Protein AF-A0A7S0H0E7-F1 (afdb_monomer_lite)

Structure (mmCIF, N/CA/C/O backbone):
data_AF-A0A7S0H0E7-F1
#
_entry.id   AF-A0A7S0H0E7-F1
#
loop_
_atom_site.group_PDB
_atom_site.id
_atom_site.type_symbol
_atom_site.label_atom_id
_atom_site.label_alt_id
_atom_site.label_comp_id
_atom_site.label_asym_id
_atom_site.label_entity_id
_atom_site.label_seq_id
_atom_site.pdbx_PDB_ins_code
_atom_site.Cartn_x
_atom_site.Cartn_y
_atom_site.Cartn_z
_atom_site.occupancy
_atom_site.B_iso_or_equiv
_atom_site.auth_seq_id
_atom_site.auth_comp_id
_atom_site.auth_asym_id
_atom_site.auth_atom_id
_atom_site.pdbx_PDB_model_num
ATOM 1 N N . THR A 1 1 ? 44.396 -8.457 -60.299 1.00 44.66 1 THR A N 1
ATOM 2 C CA . THR A 1 1 ? 44.435 -7.996 -58.897 1.00 44.66 1 THR A CA 1
ATOM 3 C C . THR A 1 1 ? 44.085 -6.524 -58.828 1.00 44.66 1 THR A C 1
ATOM 5 O O . THR A 1 1 ? 44.955 -5.698 -59.038 1.00 44.66 1 THR A O 1
ATOM 8 N N . THR A 1 2 ? 42.815 -6.192 -58.578 1.00 46.34 2 THR A N 1
ATOM 9 C CA . THR A 1 2 ? 42.357 -4.818 -58.300 1.00 46.34 2 THR A CA 1
ATOM 10 C C . THR A 1 2 ? 41.507 -4.876 -57.038 1.00 46.34 2 THR A C 1
ATOM 12 O O . THR A 1 2 ? 40.463 -5.524 -57.013 1.00 46.34 2 THR A O 1
ATOM 15 N N . ARG A 1 3 ? 42.003 -4.264 -55.962 1.00 45.75 3 ARG A N 1
ATOM 16 C CA . ARG A 1 3 ? 41.380 -4.252 -54.636 1.00 45.75 3 ARG A CA 1
ATOM 17 C C . ARG A 1 3 ? 40.393 -3.081 -54.582 1.00 45.75 3 ARG A C 1
ATOM 19 O O . ARG A 1 3 ? 40.815 -1.931 -54.538 1.00 45.75 3 ARG A O 1
ATOM 26 N N . ARG A 1 4 ? 39.088 -3.372 -54.634 1.00 46.91 4 ARG A N 1
ATOM 27 C CA . ARG A 1 4 ? 38.011 -2.391 -54.401 1.00 46.91 4 ARG A CA 1
ATOM 28 C C . ARG A 1 4 ? 38.074 -1.909 -52.947 1.00 46.91 4 ARG A C 1
ATOM 30 O O . ARG A 1 4 ? 38.080 -2.731 -52.034 1.00 46.91 4 ARG A O 1
ATOM 37 N N . ALA A 1 5 ? 38.120 -0.596 -52.742 1.00 57.81 5 ALA A N 1
ATOM 38 C CA . ALA A 1 5 ? 37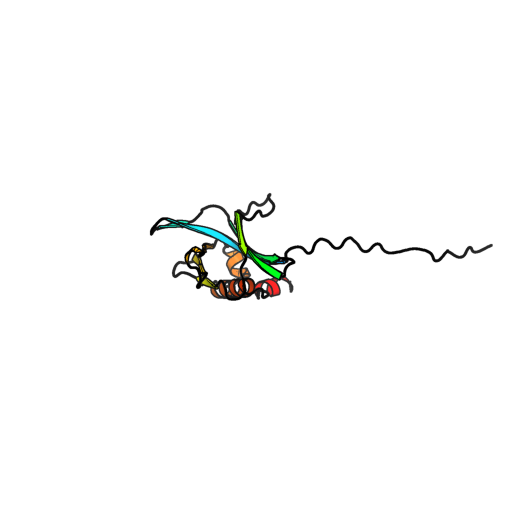.898 0.028 -51.440 1.00 57.81 5 ALA A CA 1
ATOM 39 C C . ALA A 1 5 ? 36.386 0.054 -51.123 1.00 57.81 5 ALA A C 1
ATOM 41 O O . ALA A 1 5 ? 35.599 0.242 -52.054 1.00 57.81 5 ALA A O 1
ATOM 42 N N . PRO A 1 6 ? 35.955 -0.144 -49.863 1.00 48.97 6 PRO A N 1
ATOM 43 C CA . PRO A 1 6 ? 34.545 -0.041 -49.497 1.00 48.97 6 PRO A CA 1
ATOM 44 C C . PRO A 1 6 ? 34.135 1.408 -49.169 1.00 48.97 6 PRO A C 1
ATOM 46 O O . PRO A 1 6 ? 34.862 2.140 -48.499 1.00 48.97 6 PRO A O 1
ATOM 49 N N . ASP A 1 7 ? 32.953 1.795 -49.654 1.00 57.22 7 ASP A N 1
ATOM 50 C CA . ASP A 1 7 ? 32.287 3.092 -49.467 1.00 57.22 7 ASP A CA 1
ATOM 51 C C . ASP A 1 7 ? 31.943 3.389 -47.989 1.00 57.22 7 ASP A C 1
ATOM 53 O O . ASP A 1 7 ? 31.299 2.563 -47.335 1.00 57.22 7 ASP A O 1
ATOM 57 N N . PRO A 1 8 ? 32.265 4.582 -47.450 1.00 55.69 8 PRO A N 1
ATOM 58 C CA . PRO A 1 8 ? 31.901 4.977 -46.094 1.00 55.69 8 PRO A CA 1
ATOM 59 C C . PRO A 1 8 ? 30.609 5.804 -46.095 1.00 55.69 8 PRO A C 1
ATOM 61 O O . PRO A 1 8 ? 30.628 7.007 -45.829 1.00 55.69 8 PRO A O 1
ATOM 64 N N . ARG A 1 9 ? 29.459 5.196 -46.404 1.00 49.50 9 ARG A N 1
ATOM 65 C CA . ARG A 1 9 ? 28.166 5.871 -46.210 1.00 49.50 9 ARG A CA 1
ATOM 66 C C . ARG A 1 9 ? 27.119 4.967 -45.567 1.00 49.50 9 ARG A C 1
ATOM 68 O O . ARG A 1 9 ? 26.651 4.000 -46.150 1.00 49.50 9 ARG A O 1
ATOM 75 N N . LEU A 1 10 ? 26.683 5.443 -44.399 1.00 55.66 10 LEU A N 1
ATOM 76 C CA . LEU A 1 10 ? 25.342 5.289 -43.841 1.00 55.66 10 LEU A CA 1
ATOM 77 C C . LEU A 1 10 ? 25.029 4.007 -43.055 1.00 55.66 10 LEU A C 1
ATOM 79 O O . LEU A 1 10 ? 24.027 3.345 -43.295 1.00 55.66 10 LEU A O 1
ATOM 83 N N . THR A 1 11 ? 25.755 3.766 -41.964 1.00 54.59 11 THR A N 1
ATOM 84 C CA . THR A 1 11 ? 25.141 3.119 -40.792 1.00 54.59 11 THR A CA 1
ATOM 85 C C . THR A 1 11 ? 24.677 4.200 -39.823 1.00 54.59 11 THR A C 1
ATOM 87 O O . THR A 1 11 ? 25.239 4.379 -38.741 1.00 54.59 11 THR A O 1
ATOM 90 N N . ARG A 1 12 ? 23.643 4.961 -40.205 1.00 55.44 12 ARG A N 1
ATOM 91 C CA . ARG A 1 12 ? 22.866 5.714 -39.216 1.00 55.44 12 ARG A CA 1
ATOM 92 C C . ARG A 1 12 ? 22.160 4.652 -38.381 1.00 55.44 12 ARG A C 1
ATOM 94 O O . ARG A 1 12 ? 21.110 4.157 -38.785 1.00 55.44 12 ARG A O 1
ATOM 101 N N . ARG A 1 13 ? 22.788 4.240 -37.271 1.00 52.78 13 ARG A N 1
ATOM 102 C CA . ARG A 1 13 ? 22.141 3.456 -36.216 1.00 52.78 13 ARG A CA 1
ATOM 103 C C . ARG A 1 13 ? 20.833 4.180 -35.924 1.00 52.78 13 ARG A C 1
ATOM 105 O O . ARG A 1 13 ? 20.846 5.286 -35.392 1.00 52.78 13 ARG A O 1
ATOM 112 N N . ARG A 1 14 ? 19.710 3.616 -36.369 1.00 53.97 14 ARG A N 1
ATOM 113 C CA . ARG A 1 14 ? 18.411 4.029 -35.855 1.00 53.97 14 ARG A CA 1
ATOM 114 C C . ARG A 1 14 ? 18.479 3.651 -34.386 1.00 53.97 14 ARG A C 1
ATOM 116 O O . ARG A 1 14 ? 18.544 2.465 -34.073 1.00 53.97 14 ARG A O 1
ATOM 123 N N . SER A 1 15 ? 18.595 4.650 -33.516 1.00 50.62 15 SER A N 1
ATOM 124 C CA . SER A 1 15 ? 18.337 4.454 -32.098 1.00 50.62 15 SER A CA 1
ATOM 125 C C . SER A 1 15 ? 17.017 3.687 -31.998 1.00 50.62 15 SER A C 1
ATOM 127 O O . SER A 1 15 ? 16.084 4.036 -32.737 1.00 50.62 15 SER A O 1
ATOM 129 N N . PRO A 1 16 ? 16.936 2.616 -31.192 1.00 53.03 16 PRO A N 1
ATOM 130 C CA . PRO A 1 16 ? 15.655 1.969 -30.964 1.00 53.03 16 PRO A CA 1
ATOM 131 C C . PRO A 1 16 ? 14.658 3.042 -30.500 1.00 53.03 16 PRO A C 1
ATOM 133 O O . PRO A 1 16 ? 15.086 4.010 -29.857 1.00 53.03 16 PRO A O 1
ATOM 136 N N . PRO A 1 17 ? 13.366 2.933 -30.858 1.00 44.66 17 PRO A N 1
ATOM 137 C CA . PRO A 1 17 ? 12.365 3.816 -30.282 1.00 44.66 17 PRO A CA 1
ATOM 138 C C . PRO A 1 17 ? 12.534 3.734 -28.766 1.00 44.66 17 PRO A C 1
ATOM 140 O O . PRO A 1 17 ? 12.539 2.635 -28.211 1.00 44.66 17 PRO A O 1
ATOM 143 N N . SER A 1 18 ? 12.773 4.878 -28.121 1.00 54.06 18 SER A N 1
ATOM 144 C CA . SER A 1 18 ? 12.690 4.973 -26.671 1.00 54.06 18 SER A CA 1
ATOM 145 C C . SER A 1 18 ? 11.326 4.409 -26.313 1.00 54.06 18 SER A C 1
ATOM 147 O O . SER A 1 18 ? 10.308 4.985 -26.706 1.00 54.06 18 SER A O 1
ATOM 149 N N . LEU A 1 19 ? 11.315 3.239 -25.672 1.00 51.84 19 LEU A N 1
ATOM 150 C CA . LEU A 1 19 ? 10.109 2.704 -25.059 1.00 51.84 19 LEU A CA 1
ATOM 151 C C . LEU A 1 19 ? 9.485 3.867 -24.270 1.00 51.84 19 LEU A C 1
ATOM 153 O O . LEU A 1 19 ? 10.251 4.643 -23.682 1.00 51.84 19 LEU A O 1
ATOM 157 N N . PRO A 1 20 ? 8.153 4.063 -24.321 1.00 46.19 20 PRO A N 1
ATOM 158 C CA . PRO A 1 20 ? 7.516 5.111 -23.528 1.00 46.19 20 PRO A CA 1
ATOM 159 C C . PRO A 1 20 ? 8.061 4.999 -22.105 1.00 46.19 20 PRO A C 1
ATOM 161 O O . PRO A 1 20 ? 8.258 3.868 -21.651 1.00 46.19 20 PRO A O 1
ATOM 164 N N . LEU A 1 21 ? 8.397 6.130 -21.466 1.00 50.16 21 LEU A N 1
ATOM 165 C CA . LEU A 1 21 ? 8.836 6.131 -20.071 1.00 50.16 21 LEU A CA 1
ATOM 166 C C . LEU A 1 21 ? 7.789 5.310 -19.310 1.00 50.16 21 LEU A C 1
ATOM 168 O O . LEU A 1 21 ? 6.643 5.719 -19.186 1.00 50.16 21 LEU A O 1
ATOM 172 N N . ALA A 1 22 ? 8.119 4.074 -18.960 1.00 59.28 22 ALA A N 1
ATOM 173 C CA . ALA A 1 22 ? 7.183 3.222 -18.261 1.00 59.28 22 ALA A CA 1
ATOM 174 C C . ALA A 1 22 ? 7.188 3.703 -16.816 1.00 59.28 22 ALA A C 1
ATOM 176 O O . ALA A 1 22 ? 8.255 4.032 -16.286 1.00 59.28 22 ALA A O 1
ATOM 177 N N . SER A 1 23 ? 6.015 3.752 -16.191 1.00 72.81 23 SER A N 1
ATOM 178 C CA . SER A 1 23 ? 5.909 4.047 -14.770 1.00 72.81 23 SER A CA 1
ATOM 179 C C . SER A 1 23 ? 6.832 3.107 -13.988 1.00 72.81 23 SER A C 1
ATOM 181 O O . SER A 1 23 ? 6.798 1.880 -14.132 1.00 72.81 23 SER A O 1
ATOM 183 N N . ALA A 1 24 ? 7.736 3.697 -13.210 1.00 85.12 24 ALA A N 1
ATOM 184 C CA . ALA A 1 24 ? 8.746 2.965 -12.468 1.00 85.12 24 ALA A CA 1
ATOM 185 C C . ALA A 1 24 ? 8.096 2.387 -11.212 1.00 85.12 24 ALA A C 1
ATOM 187 O O . ALA A 1 24 ? 7.661 3.129 -10.333 1.00 85.12 24 ALA A O 1
ATOM 188 N N . VAL A 1 25 ? 8.003 1.061 -11.125 1.00 88.62 25 VAL A N 1
ATOM 189 C CA . VAL A 1 25 ? 7.478 0.393 -9.928 1.00 88.62 25 VAL A CA 1
ATOM 190 C C . VAL A 1 25 ? 8.478 0.576 -8.787 1.00 88.62 25 VAL A C 1
ATOM 192 O O . VAL A 1 25 ? 9.619 0.137 -8.895 1.00 88.62 25 VAL A O 1
ATOM 195 N N . LEU A 1 26 ? 8.041 1.227 -7.709 1.00 89.00 26 LEU A N 1
ATOM 196 C CA . LEU A 1 26 ? 8.830 1.443 -6.496 1.00 89.00 26 LEU A CA 1
ATOM 197 C C . LEU A 1 26 ? 8.725 0.230 -5.570 1.00 89.00 26 LEU A C 1
ATOM 199 O O . LEU A 1 26 ? 9.734 -0.261 -5.070 1.00 89.00 26 LEU A O 1
ATOM 203 N N . LEU A 1 27 ? 7.501 -0.262 -5.358 1.00 89.69 27 LEU A N 1
ATOM 204 C CA . LEU A 1 27 ? 7.213 -1.345 -4.422 1.00 89.69 27 LEU A CA 1
ATOM 205 C C . LEU A 1 27 ? 5.940 -2.094 -4.834 1.00 89.69 27 LEU A C 1
ATOM 207 O O . LEU A 1 27 ? 4.958 -1.472 -5.234 1.00 89.69 27 LEU A O 1
ATOM 211 N N . ASP A 1 28 ? 5.944 -3.414 -4.659 1.00 90.44 28 ASP A N 1
ATOM 212 C CA . ASP A 1 28 ? 4.752 -4.261 -4.706 1.00 90.44 28 ASP A CA 1
ATOM 213 C C . ASP A 1 28 ? 4.603 -4.979 -3.363 1.00 90.44 28 ASP A C 1
ATOM 215 O O . ASP A 1 28 ? 5.545 -5.616 -2.902 1.00 90.44 28 ASP A O 1
ATOM 219 N N . VAL A 1 29 ? 3.415 -4.923 -2.766 1.00 90.94 29 VAL A N 1
ATOM 220 C CA . VAL A 1 29 ? 3.099 -5.566 -1.487 1.00 90.94 29 VAL A CA 1
ATOM 221 C C . VAL A 1 29 ? 1.888 -6.481 -1.667 1.00 90.94 29 VAL A C 1
ATOM 223 O O . VAL A 1 29 ? 0.795 -6.000 -1.982 1.00 90.94 29 VAL A O 1
ATOM 226 N N . PRO A 1 30 ? 2.029 -7.803 -1.472 1.00 91.62 30 PRO A N 1
ATOM 227 C CA . PRO A 1 30 ? 0.899 -8.724 -1.444 1.00 91.62 30 PRO A CA 1
ATOM 228 C C . PRO A 1 30 ? -0.052 -8.413 -0.280 1.00 91.62 30 PRO A C 1
ATOM 230 O O . PRO A 1 30 ? 0.275 -8.654 0.883 1.00 91.62 30 PRO A O 1
ATOM 233 N N . CYS A 1 31 ? -1.249 -7.908 -0.575 1.00 93.69 31 CYS A N 1
ATOM 234 C CA . CYS A 1 31 ? -2.241 -7.592 0.449 1.00 93.69 31 CYS A CA 1
ATOM 235 C C . CYS A 1 31 ? -3.674 -7.589 -0.095 1.00 93.69 31 CYS A C 1
ATOM 237 O O . CYS A 1 31 ? -3.935 -7.216 -1.241 1.00 93.69 31 CYS A O 1
ATOM 239 N N . GLY A 1 32 ? -4.616 -7.989 0.756 1.00 93.62 32 GLY A N 1
ATOM 240 C CA . GLY A 1 32 ? -6.044 -7.836 0.501 1.00 93.62 32 GLY A CA 1
ATOM 241 C C . GLY A 1 32 ? -6.556 -6.522 1.083 1.00 93.62 32 GLY A C 1
ATOM 242 O O . GLY A 1 32 ? -6.018 -6.014 2.070 1.00 93.62 32 GLY A O 1
ATOM 243 N N . ARG A 1 33 ? -7.595 -5.963 0.465 1.00 93.50 33 ARG A N 1
ATOM 244 C CA . ARG A 1 33 ? -8.297 -4.779 0.967 1.00 93.50 33 ARG A CA 1
ATOM 245 C C . ARG A 1 33 ? -9.184 -5.157 2.153 1.00 93.50 33 ARG A C 1
ATOM 247 O O . ARG A 1 33 ? -9.580 -6.308 2.305 1.00 93.50 33 ARG A O 1
ATOM 254 N N . ILE A 1 34 ? -9.471 -4.198 3.019 1.00 94.12 34 ILE A N 1
ATOM 255 C CA . ILE A 1 34 ? -10.459 -4.320 4.089 1.00 94.12 34 ILE A CA 1
ATOM 256 C C . ILE A 1 34 ? -11.468 -3.191 3.915 1.00 94.12 34 ILE A C 1
ATOM 258 O O . ILE A 1 34 ? -11.106 -2.015 3.950 1.00 94.12 34 ILE A O 1
ATOM 262 N N . ASP A 1 35 ? -12.737 -3.552 3.777 1.00 91.81 35 ASP A N 1
ATOM 263 C CA . ASP A 1 35 ? -13.839 -2.604 3.691 1.00 91.81 35 ASP A CA 1
ATOM 264 C C . ASP A 1 35 ? -14.433 -2.340 5.075 1.00 91.81 35 ASP A C 1
ATOM 266 O O . ASP A 1 35 ? -14.716 -3.256 5.852 1.00 91.81 35 ASP A O 1
ATOM 270 N N . VAL A 1 36 ? -14.633 -1.063 5.399 1.00 88.62 36 VAL A N 1
ATOM 271 C CA . VAL A 1 36 ? -15.237 -0.649 6.668 1.00 88.62 36 VAL A CA 1
ATOM 272 C C . VAL A 1 36 ? -16.739 -0.473 6.463 1.00 88.62 36 VAL A C 1
ATOM 274 O O . VAL A 1 36 ? -17.191 0.492 5.853 1.00 88.62 36 VAL A O 1
ATOM 277 N N . GLN A 1 37 ? -17.527 -1.405 6.993 1.00 89.56 37 GLN A N 1
ATOM 278 C CA . GLN A 1 37 ? -18.988 -1.370 6.962 1.00 89.56 37 GLN A CA 1
ATOM 279 C C . GLN A 1 37 ? -19.518 -0.936 8.332 1.00 89.56 37 GLN A C 1
ATOM 281 O O . GLN A 1 37 ? -19.643 -1.730 9.270 1.00 89.56 37 GLN A O 1
ATOM 286 N N . GLY A 1 38 ? -19.796 0.361 8.476 1.00 87.06 38 GLY A N 1
ATOM 287 C CA . GLY A 1 38 ? -20.214 0.954 9.747 1.00 87.06 38 GLY A CA 1
ATOM 288 C C . GLY A 1 38 ? -19.104 0.876 10.799 1.00 87.06 38 GLY A C 1
ATOM 289 O O . GLY A 1 38 ? -18.168 1.666 10.774 1.00 87.06 38 GLY A O 1
ATOM 290 N N . LYS A 1 39 ? -19.216 -0.073 11.737 1.00 84.88 39 LYS A N 1
ATOM 291 C CA . LYS A 1 39 ? -18.198 -0.351 12.774 1.00 84.88 39 LYS A CA 1
ATOM 292 C C . LYS A 1 39 ? -17.445 -1.666 12.551 1.00 84.88 39 LYS A C 1
ATOM 294 O O . LYS A 1 39 ? -16.604 -2.029 13.370 1.00 84.88 39 LYS A O 1
ATOM 299 N N . THR A 1 40 ? -17.741 -2.374 11.465 1.00 88.50 40 THR A N 1
ATOM 300 C CA . THR A 1 40 ? -17.162 -3.682 11.162 1.00 88.50 40 THR A CA 1
ATOM 301 C C . THR A 1 40 ? -16.120 -3.555 10.060 1.00 88.50 40 THR A C 1
ATOM 303 O O . THR A 1 40 ? -16.359 -2.912 9.045 1.00 88.50 40 THR A O 1
ATOM 306 N N . MET A 1 41 ? -14.965 -4.186 10.255 1.00 89.19 41 MET A N 1
ATOM 307 C CA . MET A 1 41 ? -13.934 -4.347 9.229 1.00 89.19 41 MET A CA 1
ATOM 308 C C . MET A 1 41 ? -14.132 -5.697 8.543 1.00 89.19 41 MET A C 1
ATOM 310 O O . MET A 1 41 ? -14.060 -6.728 9.211 1.00 89.19 41 MET A O 1
ATOM 314 N N . VAL A 1 42 ? -14.384 -5.685 7.237 1.00 91.94 42 VAL A N 1
ATOM 315 C CA . VAL A 1 42 ? -14.638 -6.877 6.424 1.00 91.94 42 VAL A CA 1
ATOM 316 C C . VAL A 1 42 ? -13.456 -7.073 5.472 1.00 91.94 42 VAL A C 1
ATOM 318 O O . VAL A 1 42 ? -13.273 -6.250 4.575 1.00 91.94 42 VAL A O 1
ATOM 321 N N . PRO A 1 43 ? -12.609 -8.098 5.676 1.00 91.44 43 PRO A N 1
ATOM 322 C CA . PRO A 1 43 ? -11.495 -8.365 4.776 1.00 91.44 43 PRO A CA 1
ATOM 323 C C . PRO A 1 43 ? -11.998 -8.907 3.434 1.00 91.44 43 PRO A C 1
ATOM 325 O O . PRO A 1 43 ? -12.866 -9.776 3.394 1.00 91.44 43 PRO A O 1
ATOM 328 N N . ASP A 1 44 ? -11.419 -8.415 2.344 1.00 89.50 44 ASP A N 1
ATOM 329 C CA . ASP A 1 44 ? -11.568 -8.996 1.015 1.00 89.50 44 ASP A CA 1
ATOM 330 C C . ASP A 1 44 ? -10.695 -10.260 0.924 1.00 89.50 44 ASP A C 1
ATOM 332 O O . ASP A 1 44 ? -9.480 -10.206 1.142 1.00 89.50 44 ASP A O 1
ATOM 336 N N . GLU A 1 45 ? -11.316 -11.405 0.626 1.00 86.75 45 GLU A N 1
ATOM 337 C CA . GLU A 1 45 ? -10.652 -12.709 0.480 1.00 86.75 45 GLU A CA 1
ATOM 338 C C . GLU A 1 45 ? -9.880 -12.842 -0.842 1.00 86.75 45 GLU A C 1
ATOM 340 O O . GLU A 1 45 ? -9.090 -13.774 -1.027 1.00 86.75 45 GLU A O 1
ATOM 345 N N . ARG A 1 46 ? -10.085 -11.917 -1.787 1.00 89.44 46 ARG A N 1
ATOM 346 C CA . ARG A 1 46 ? -9.407 -11.931 -3.082 1.00 89.44 46 ARG A CA 1
ATOM 347 C C . ARG A 1 46 ? -7.909 -11.725 -2.898 1.00 89.44 46 ARG A C 1
ATOM 349 O O . ARG A 1 46 ? -7.441 -10.936 -2.075 1.00 89.44 46 ARG A O 1
ATOM 356 N N . ARG A 1 47 ? -7.124 -12.419 -3.726 1.00 89.19 47 ARG A N 1
ATOM 357 C CA . ARG A 1 47 ? -5.669 -12.242 -3.758 1.00 89.19 47 ARG A CA 1
ATOM 358 C C . ARG A 1 47 ? -5.359 -10.882 -4.369 1.00 89.19 47 ARG A C 1
ATOM 360 O O . ARG A 1 47 ? -5.493 -10.711 -5.578 1.00 89.19 47 ARG A O 1
ATOM 367 N N . GLY A 1 48 ? -4.956 -9.930 -3.540 1.00 92.12 48 GLY A N 1
ATOM 368 C CA . GLY A 1 48 ? -4.676 -8.556 -3.938 1.00 92.12 48 GLY A CA 1
ATOM 369 C C . GLY A 1 48 ? -3.188 -8.234 -3.924 1.00 92.12 48 GLY A C 1
ATOM 370 O O . GLY A 1 48 ? -2.359 -8.994 -3.407 1.00 92.12 48 GLY A O 1
ATOM 371 N N . LYS A 1 49 ? -2.848 -7.092 -4.512 1.00 92.56 49 LYS A N 1
ATOM 372 C CA . LYS A 1 49 ? -1.566 -6.433 -4.289 1.00 92.56 49 LYS A CA 1
ATOM 373 C C . LYS A 1 49 ? -1.723 -4.918 -4.301 1.00 92.56 49 LYS A C 1
ATOM 375 O O . LYS A 1 49 ? -2.482 -4.373 -5.103 1.00 92.56 49 LYS A O 1
ATOM 380 N N . LEU A 1 50 ? -0.969 -4.269 -3.426 1.00 93.75 50 LEU A N 1
ATOM 381 C CA . LEU A 1 50 ? -0.718 -2.837 -3.439 1.00 93.75 50 LEU A CA 1
ATOM 382 C C . LEU A 1 50 ? 0.564 -2.589 -4.235 1.00 93.75 50 LEU A C 1
ATOM 384 O O . LEU A 1 50 ? 1.581 -3.226 -3.981 1.00 93.75 50 LEU A O 1
ATOM 388 N N . ARG A 1 51 ? 0.512 -1.679 -5.197 1.00 92.50 51 ARG A N 1
ATOM 389 C CA . ARG A 1 51 ? 1.633 -1.242 -6.019 1.00 92.50 51 ARG A CA 1
ATOM 390 C C . ARG A 1 51 ? 1.822 0.251 -5.820 1.00 92.50 51 ARG A C 1
ATOM 392 O O . ARG A 1 51 ? 0.878 1.017 -5.981 1.00 92.50 51 ARG A O 1
ATOM 399 N N . LEU A 1 52 ? 3.046 0.650 -5.508 1.00 92.75 52 LEU A N 1
ATOM 400 C CA . LEU A 1 52 ? 3.476 2.039 -5.583 1.00 92.75 52 LEU A CA 1
ATOM 401 C C . LEU A 1 52 ? 4.363 2.186 -6.809 1.00 92.75 52 LEU A C 1
ATOM 403 O O . LEU A 1 52 ? 5.351 1.463 -6.959 1.00 92.75 52 LEU A O 1
ATOM 407 N N . CYS A 1 53 ? 4.009 3.098 -7.704 1.00 91.50 53 CYS A N 1
ATOM 408 C CA . CYS A 1 53 ? 4.825 3.412 -8.866 1.00 91.50 53 CYS A CA 1
ATOM 409 C C . CYS A 1 53 ? 4.929 4.916 -9.072 1.00 91.50 53 CYS A C 1
ATOM 411 O O . CYS A 1 53 ? 4.061 5.680 -8.667 1.00 91.50 53 CYS A O 1
ATOM 413 N N . LYS A 1 54 ? 6.026 5.335 -9.692 1.00 89.81 54 LYS A N 1
ATOM 414 C CA . LYS A 1 54 ? 6.247 6.715 -10.095 1.00 89.81 54 LYS A CA 1
ATOM 415 C C . LYS A 1 54 ? 5.956 6.831 -11.579 1.00 89.81 54 LYS A C 1
ATOM 417 O O . LYS A 1 54 ? 6.608 6.155 -12.378 1.00 89.81 54 LYS A O 1
ATOM 422 N N . ASP A 1 55 ? 4.964 7.634 -11.935 1.00 86.12 55 ASP A N 1
ATOM 423 C CA . ASP A 1 55 ? 4.617 7.855 -13.334 1.00 86.12 55 ASP A CA 1
ATOM 424 C C . ASP A 1 55 ? 5.624 8.793 -14.019 1.00 86.12 55 ASP A C 1
ATOM 426 O O . ASP A 1 55 ? 6.515 9.366 -13.381 1.00 86.12 55 ASP A O 1
ATOM 430 N N . THR A 1 56 ? 5.500 8.957 -15.334 1.00 82.75 56 THR A N 1
ATOM 431 C CA . THR A 1 56 ? 6.387 9.793 -16.156 1.00 82.75 56 THR A CA 1
ATOM 432 C C . THR A 1 56 ? 6.380 11.254 -15.748 1.00 82.75 56 THR A C 1
ATOM 434 O O . THR A 1 56 ? 7.382 11.948 -15.914 1.00 82.75 56 THR A O 1
ATOM 437 N N . ASP A 1 57 ? 5.265 11.696 -15.175 1.00 83.25 57 ASP A N 1
ATOM 438 C CA . ASP A 1 57 ? 5.069 13.051 -14.667 1.00 83.25 57 ASP A CA 1
ATOM 439 C C . ASP A 1 57 ? 5.759 13.266 -13.307 1.00 83.25 57 ASP A C 1
ATOM 441 O O . ASP A 1 57 ? 5.742 14.364 -12.753 1.00 83.25 57 ASP A O 1
ATOM 445 N N . GLY A 1 58 ? 6.390 12.220 -12.757 1.00 81.88 58 GLY A N 1
ATOM 446 C CA . GLY A 1 58 ? 7.074 12.239 -11.468 1.00 81.88 58 GLY A CA 1
ATOM 447 C C . GLY A 1 58 ? 6.144 12.080 -10.266 1.00 81.88 58 GLY A C 1
ATOM 448 O O . GLY A 1 58 ? 6.619 12.150 -9.132 1.00 81.88 58 GLY A O 1
ATOM 449 N N . LEU A 1 59 ? 4.851 11.853 -10.504 1.00 88.94 59 LEU A N 1
ATOM 450 C CA . LEU A 1 59 ? 3.828 11.681 -9.477 1.00 88.94 59 LEU A CA 1
ATOM 451 C C . LEU A 1 59 ? 3.787 10.225 -9.002 1.00 88.94 59 LEU A C 1
ATOM 453 O O . LEU A 1 59 ? 3.964 9.297 -9.795 1.00 88.94 59 LEU A O 1
ATOM 457 N N . THR A 1 60 ? 3.577 10.026 -7.701 1.00 92.38 60 THR A N 1
ATOM 458 C CA . THR A 1 60 ? 3.467 8.690 -7.110 1.00 92.38 60 THR A CA 1
ATOM 459 C C . THR A 1 60 ? 2.020 8.220 -7.187 1.00 92.38 60 THR A C 1
ATOM 461 O O . THR A 1 60 ? 1.107 8.885 -6.702 1.00 92.38 60 THR A O 1
ATOM 464 N N . HIS A 1 61 ? 1.820 7.049 -7.774 1.00 93.06 61 HIS A N 1
ATOM 465 C CA . HIS A 1 61 ? 0.545 6.359 -7.843 1.00 93.06 61 HIS A CA 1
ATOM 466 C C . HIS A 1 61 ? 0.505 5.243 -6.807 1.00 93.06 61 HIS A C 1
ATOM 468 O O . HIS A 1 61 ? 1.374 4.368 -6.776 1.00 93.06 61 HIS A O 1
ATOM 474 N N . LEU A 1 62 ? -0.532 5.270 -5.979 1.00 94.19 62 LEU A N 1
ATOM 475 C CA . LEU A 1 62 ? -0.928 4.206 -5.076 1.00 94.19 62 LEU A CA 1
ATOM 476 C C . LEU A 1 62 ? -2.036 3.404 -5.740 1.00 94.19 62 LEU A C 1
ATOM 478 O O . LEU A 1 62 ? -3.186 3.832 -5.837 1.00 94.19 62 LEU A O 1
ATOM 482 N N . GLN A 1 63 ? -1.670 2.210 -6.176 1.00 94.81 63 GLN A N 1
ATOM 483 C CA . GLN A 1 63 ? -2.523 1.326 -6.941 1.00 94.81 63 GLN A CA 1
ATOM 484 C C . GLN A 1 63 ? -2.854 0.078 -6.140 1.00 94.81 63 GLN A C 1
ATOM 486 O O . GLN A 1 63 ? -1.963 -0.613 -5.657 1.00 94.81 63 GLN A O 1
ATOM 491 N N . TRP A 1 64 ? -4.128 -0.273 -6.045 1.00 94.62 64 TRP A N 1
ATOM 492 C CA . TRP A 1 64 ? -4.544 -1.568 -5.521 1.00 94.62 64 TRP A CA 1
ATOM 493 C C . TRP A 1 64 ? -5.387 -2.302 -6.552 1.00 94.62 64 TRP A C 1
ATOM 495 O O . TRP A 1 64 ? -6.237 -1.715 -7.218 1.00 94.62 64 TRP A O 1
ATOM 505 N N . GLY A 1 65 ? -5.166 -3.603 -6.674 1.00 93.00 65 GLY A N 1
ATOM 506 C CA . GLY A 1 65 ? -5.980 -4.462 -7.519 1.00 93.00 65 GLY A CA 1
ATOM 507 C C . GLY A 1 65 ? -5.711 -5.926 -7.242 1.00 93.00 65 GLY A C 1
ATOM 508 O O . GLY A 1 65 ? -4.782 -6.296 -6.513 1.00 93.00 65 GLY A O 1
ATOM 509 N N . THR A 1 66 ? -6.521 -6.783 -7.845 1.00 90.88 66 THR A N 1
ATOM 510 C CA . THR A 1 66 ? -6.308 -8.221 -7.730 1.00 90.88 66 THR A CA 1
ATOM 511 C C . THR A 1 66 ? -5.116 -8.720 -8.532 1.00 90.88 66 THR A C 1
ATOM 513 O O . THR A 1 66 ? -4.813 -8.250 -9.628 1.00 90.88 66 THR A O 1
ATOM 516 N N . ARG A 1 67 ? -4.410 -9.701 -7.963 1.00 85.31 67 ARG A N 1
ATOM 517 C CA . ARG A 1 67 ? -3.338 -10.431 -8.638 1.00 85.31 67 ARG A CA 1
ATOM 518 C C . ARG A 1 67 ? -3.882 -11.760 -9.155 1.00 85.31 67 ARG A C 1
ATOM 520 O O . ARG A 1 67 ? -4.285 -12.620 -8.375 1.00 85.31 67 ARG A O 1
ATOM 527 N N . ALA A 1 68 ? -3.844 -11.938 -10.469 1.00 81.38 68 ALA A N 1
ATOM 528 C CA . ALA A 1 68 ? -4.045 -13.223 -11.125 1.00 81.38 68 ALA A CA 1
ATOM 529 C C . ALA A 1 68 ? -2.753 -13.591 -11.875 1.00 81.38 68 ALA A C 1
ATOM 531 O O . ALA A 1 68 ? -2.170 -12.713 -12.510 1.00 81.38 68 ALA A O 1
ATOM 532 N N . PRO A 1 69 ? -2.273 -14.844 -11.784 1.00 74.81 69 PRO A N 1
ATOM 533 C CA . PRO A 1 69 ? -0.995 -15.248 -12.377 1.00 74.81 69 PRO A CA 1
ATOM 534 C C . PRO A 1 69 ? -0.947 -15.058 -13.900 1.00 74.81 69 PRO A C 1
ATOM 536 O O . PRO A 1 69 ? 0.107 -14.728 -14.432 1.00 74.81 69 PRO A O 1
ATOM 539 N N . ASP A 1 70 ? -2.089 -15.185 -14.576 1.00 80.44 70 ASP A N 1
ATOM 540 C CA . ASP A 1 70 ? -2.175 -15.160 -16.040 1.00 80.44 70 ASP A CA 1
ATOM 541 C C . ASP A 1 70 ? -2.704 -13.829 -16.607 1.00 80.44 70 ASP A C 1
ATOM 543 O O . ASP A 1 70 ? -2.999 -13.736 -17.798 1.00 80.44 70 ASP A O 1
ATOM 547 N N . MET A 1 71 ? -2.853 -12.790 -15.774 1.00 79.69 71 MET A N 1
ATOM 548 C CA . MET A 1 71 ? -3.393 -11.491 -16.193 1.00 79.69 71 MET A CA 1
ATOM 549 C C . MET A 1 71 ? -2.413 -10.353 -15.869 1.00 79.69 71 MET A C 1
ATOM 551 O O . MET A 1 71 ? -1.831 -10.339 -14.778 1.00 79.69 71 MET A O 1
ATOM 555 N N . PRO A 1 72 ? -2.231 -9.364 -16.770 1.00 83.38 72 PRO A N 1
ATOM 556 C CA . PRO A 1 72 ? -1.526 -8.138 -16.415 1.00 83.38 72 PRO A CA 1
ATOM 557 C C . PRO A 1 72 ? -2.216 -7.465 -15.226 1.00 83.38 72 PRO A C 1
ATOM 559 O O . PRO A 1 72 ? -3.438 -7.505 -15.094 1.00 83.38 72 PRO A O 1
ATOM 562 N N . PHE A 1 73 ? -1.432 -6.838 -14.353 1.00 85.38 73 PHE A N 1
ATOM 563 C CA . PHE A 1 73 ? -2.001 -6.123 -13.218 1.00 85.38 73 PHE A CA 1
ATOM 564 C C . PHE A 1 73 ?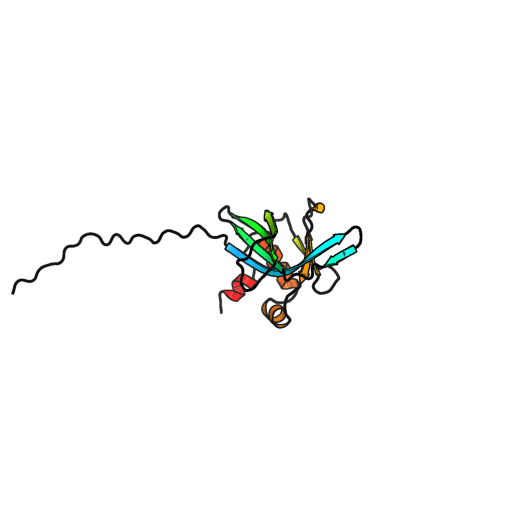 -2.854 -4.951 -13.702 1.00 85.38 73 PHE A C 1
ATOM 566 O O . PHE A 1 73 ? -2.328 -4.011 -14.295 1.00 85.38 73 PHE A O 1
ATOM 573 N N . ALA A 1 74 ? -4.149 -5.025 -13.418 1.00 87.00 74 ALA A N 1
ATOM 574 C CA . ALA A 1 74 ? -5.101 -3.955 -13.640 1.00 87.00 74 ALA A CA 1
ATOM 575 C C . ALA A 1 74 ? -5.513 -3.397 -12.268 1.00 87.00 74 ALA A C 1
ATOM 577 O O . ALA A 1 74 ? -6.164 -4.116 -11.503 1.00 87.00 74 ALA A O 1
ATOM 578 N N . PRO A 1 75 ? -5.105 -2.166 -11.912 1.00 90.38 75 PRO A N 1
ATOM 579 C CA . PRO A 1 75 ? -5.514 -1.569 -10.651 1.00 90.38 75 PRO A CA 1
ATOM 580 C C . PRO A 1 75 ? -7.023 -1.308 -10.658 1.00 90.38 75 PRO A C 1
ATOM 582 O O . PRO A 1 75 ? -7.566 -0.706 -11.579 1.00 90.38 75 PRO A O 1
ATOM 585 N N . GLU A 1 76 ? -7.701 -1.771 -9.613 1.00 92.00 76 GLU A N 1
ATOM 586 C CA . GLU A 1 76 ? -9.111 -1.461 -9.341 1.00 92.00 76 GLU A CA 1
ATOM 587 C C . GLU A 1 76 ? -9.247 -0.090 -8.677 1.00 92.00 76 GLU A C 1
ATOM 589 O O . GLU A 1 76 ? -10.282 0.566 -8.751 1.00 92.00 76 GLU A O 1
ATOM 594 N N . THR A 1 77 ? -8.195 0.338 -7.990 1.00 91.75 77 THR A N 1
ATOM 595 C CA . THR A 1 77 ? -8.076 1.649 -7.370 1.00 91.75 77 THR A CA 1
ATOM 596 C C . THR A 1 77 ? -6.720 2.216 -7.743 1.00 91.75 77 THR A C 1
ATOM 598 O O . THR A 1 77 ? -5.712 1.538 -7.570 1.00 91.75 77 THR A O 1
ATOM 601 N N . ASP A 1 78 ? -6.708 3.444 -8.245 1.00 93.00 78 ASP A N 1
ATOM 602 C CA . ASP A 1 78 ? -5.503 4.202 -8.563 1.00 93.00 78 ASP A CA 1
ATOM 603 C C . ASP A 1 78 ? -5.658 5.598 -7.958 1.00 93.00 78 ASP A C 1
ATOM 605 O O . ASP A 1 78 ? -6.576 6.340 -8.317 1.00 93.00 78 ASP A O 1
ATOM 609 N N . LEU A 1 79 ? -4.824 5.906 -6.969 1.00 92.31 79 LEU A N 1
ATOM 610 C CA . LEU A 1 79 ? -4.813 7.184 -6.274 1.00 92.31 79 LEU A CA 1
ATOM 611 C C . LEU A 1 79 ? -3.475 7.865 -6.498 1.00 92.31 79 LEU A C 1
ATOM 613 O O . LEU A 1 79 ? -2.421 7.278 -6.273 1.00 92.31 79 LEU A O 1
ATOM 617 N N . LEU A 1 80 ? -3.530 9.143 -6.845 1.00 92.56 80 LEU A N 1
ATOM 618 C CA . LEU A 1 80 ? -2.354 9.990 -6.826 1.00 92.56 80 LEU A CA 1
ATOM 619 C C . LEU A 1 80 ? -2.023 10.365 -5.380 1.00 92.56 80 LEU A C 1
ATOM 621 O O . LEU A 1 80 ? -2.922 10.732 -4.616 1.00 92.56 80 LEU A O 1
ATOM 625 N N . VAL A 1 81 ? -0.749 10.239 -5.017 1.00 92.38 81 VAL A N 1
ATOM 626 C CA . VAL A 1 81 ? -0.232 10.548 -3.683 1.00 92.38 81 VAL A CA 1
ATOM 627 C C . VAL A 1 81 ? 0.936 11.521 -3.808 1.00 92.38 81 VAL A C 1
ATOM 629 O O . VAL A 1 81 ? 1.919 11.256 -4.504 1.00 92.38 81 VAL A O 1
ATOM 632 N N . PHE A 1 82 ? 0.829 12.654 -3.125 1.00 91.69 82 PHE A N 1
ATOM 633 C CA . PHE A 1 82 ? 1.912 13.612 -2.964 1.00 91.69 82 PHE A CA 1
ATOM 634 C C . PHE A 1 82 ? 2.814 13.225 -1.784 1.00 91.69 82 PHE A C 1
ATOM 636 O O . PHE A 1 82 ? 2.365 12.577 -0.833 1.00 91.69 82 PHE A O 1
ATOM 643 N N . PRO A 1 83 ? 4.089 13.651 -1.796 1.00 91.00 83 PRO A N 1
ATOM 644 C CA . PRO A 1 83 ? 4.951 13.495 -0.635 1.00 91.00 83 PRO A CA 1
ATOM 645 C C . PRO A 1 83 ? 4.292 14.070 0.621 1.00 91.00 83 PRO A C 1
ATOM 647 O O . PRO A 1 83 ? 3.704 15.148 0.576 1.00 91.00 83 PRO A O 1
ATOM 650 N N . GLN A 1 84 ? 4.406 13.347 1.733 1.00 90.38 84 GLN A N 1
ATOM 651 C CA . GLN A 1 84 ? 3.815 13.665 3.038 1.00 90.38 84 GLN A CA 1
ATOM 652 C C . GLN A 1 84 ? 2.275 13.634 3.106 1.00 90.38 84 GLN A C 1
ATOM 654 O O . GLN A 1 84 ? 1.724 13.839 4.185 1.00 90.38 84 GLN A O 1
ATOM 659 N N . GLU A 1 85 ? 1.572 13.327 2.010 1.00 93.88 85 GLU A N 1
ATOM 660 C CA . GLU A 1 85 ? 0.101 13.262 1.987 1.00 93.88 85 GLU A CA 1
ATOM 661 C C . GLU A 1 85 ? -0.439 11.990 2.659 1.00 93.88 85 GLU A C 1
ATOM 663 O O . GLU A 1 85 ? -1.524 11.994 3.247 1.00 93.88 85 GLU A O 1
ATOM 668 N N . ALA A 1 86 ? 0.318 10.892 2.578 1.00 93.94 86 ALA A N 1
ATOM 669 C CA . ALA A 1 86 ? -0.076 9.596 3.107 1.00 93.94 86 ALA A CA 1
ATOM 670 C C . ALA A 1 86 ? 1.026 8.950 3.950 1.00 93.94 86 ALA A C 1
ATOM 672 O O . ALA A 1 86 ? 2.214 9.067 3.653 1.00 93.94 86 ALA A O 1
ATOM 673 N N . GLU A 1 87 ? 0.614 8.209 4.977 1.00 94.38 87 GLU A N 1
ATOM 674 C CA . GLU A 1 87 ? 1.503 7.463 5.865 1.00 94.38 87 GLU A CA 1
ATOM 675 C C . GLU A 1 87 ? 0.956 6.051 6.105 1.00 94.38 87 GLU A C 1
ATOM 677 O O . GLU A 1 87 ? -0.217 5.855 6.439 1.00 94.38 87 GLU A O 1
ATOM 682 N N . MET A 1 88 ? 1.820 5.051 5.972 1.00 94.31 88 MET A N 1
ATOM 683 C CA . MET A 1 88 ? 1.541 3.663 6.310 1.00 94.31 88 MET A CA 1
ATOM 684 C C . MET A 1 88 ? 1.755 3.428 7.806 1.00 94.31 88 MET A C 1
ATOM 686 O O . MET A 1 88 ? 2.817 3.743 8.346 1.00 94.31 88 MET A O 1
ATOM 690 N N . LYS A 1 89 ? 0.753 2.838 8.473 1.00 93.50 89 LYS A N 1
ATOM 691 C CA . LYS A 1 89 ? 0.846 2.380 9.869 1.00 93.50 89 LYS A CA 1
ATOM 692 C C . LYS A 1 89 ? 0.284 0.981 10.044 1.00 93.50 89 LYS A C 1
ATOM 694 O O . LYS A 1 89 ? -0.793 0.674 9.535 1.00 93.50 89 LYS A O 1
ATOM 699 N N . PHE A 1 90 ? 0.941 0.181 10.876 1.00 91.62 90 PHE A N 1
ATOM 700 C CA . PHE A 1 90 ? 0.345 -1.044 11.396 1.00 91.62 90 PHE A CA 1
ATOM 701 C C . PHE A 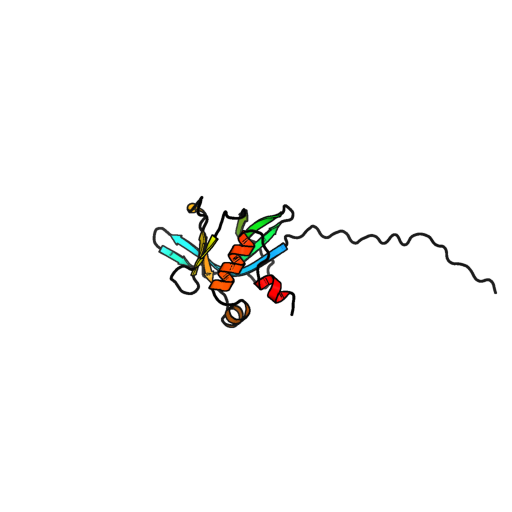1 90 ? -0.728 -0.731 12.437 1.00 91.62 90 PHE A C 1
ATOM 703 O O . PHE A 1 90 ? -0.618 0.191 13.248 1.00 91.62 90 PHE A O 1
ATOM 710 N N . ILE A 1 91 ? -1.802 -1.507 12.388 1.00 90.50 91 ILE A N 1
ATOM 711 C CA . ILE A 1 91 ? -2.846 -1.525 13.412 1.00 90.50 91 ILE A CA 1
ATOM 712 C C . ILE A 1 91 ? -2.414 -2.562 14.462 1.00 90.50 91 ILE A C 1
ATOM 714 O O . ILE A 1 91 ? -1.680 -3.484 14.114 1.00 90.50 91 ILE A O 1
ATOM 718 N N . PRO A 1 92 ? -2.847 -2.472 15.736 1.00 86.50 92 PRO A N 1
ATOM 719 C CA . PRO A 1 92 ? -2.614 -3.507 16.754 1.00 86.50 92 PRO A CA 1
ATOM 720 C C . PRO A 1 92 ? -3.400 -4.804 16.461 1.00 86.50 92 PRO A C 1
ATOM 722 O O . PRO A 1 92 ? -4.220 -5.263 17.255 1.00 86.50 92 PRO A O 1
ATOM 725 N N . LYS A 1 93 ? -3.192 -5.368 15.272 1.00 83.62 93 LYS A N 1
ATOM 726 C CA . LYS A 1 93 ? -3.672 -6.649 14.769 1.00 83.62 93 LYS A CA 1
ATOM 727 C C . LYS A 1 93 ? -2.586 -7.209 13.838 1.00 83.62 93 LYS A C 1
ATOM 729 O O . LYS A 1 93 ? -2.079 -6.464 13.001 1.00 83.62 93 LYS A O 1
ATOM 734 N N . PRO A 1 94 ? -2.234 -8.496 13.961 1.00 82.88 94 PRO A N 1
ATOM 735 C CA . PRO A 1 94 ? -1.123 -9.078 13.216 1.00 82.88 94 PRO A CA 1
ATOM 736 C C . PRO A 1 94 ? -1.376 -9.002 11.709 1.00 82.88 94 PRO A C 1
ATOM 738 O O . PRO A 1 94 ? -2.445 -9.394 11.240 1.00 82.88 94 PRO A O 1
ATOM 741 N N . GLY A 1 95 ? -0.400 -8.482 10.962 1.00 85.00 95 GLY A N 1
ATOM 742 C CA . GLY A 1 95 ? -0.471 -8.379 9.506 1.00 85.00 95 GLY A CA 1
ATOM 743 C C . GLY A 1 95 ? -1.542 -7.422 8.980 1.00 85.00 95 GLY A C 1
ATOM 744 O O . GLY A 1 95 ? -1.859 -7.488 7.799 1.00 85.00 95 GLY A O 1
ATOM 745 N N . VAL A 1 96 ? -2.119 -6.544 9.805 1.00 92.44 96 VAL A N 1
ATOM 746 C CA . VAL A 1 96 ? -3.116 -5.557 9.366 1.00 92.44 96 VAL A CA 1
ATOM 747 C C . VAL A 1 96 ? -2.511 -4.162 9.426 1.00 92.44 96 VAL A C 1
ATOM 749 O O . VAL A 1 96 ? -1.986 -3.737 10.455 1.00 92.44 96 VAL A O 1
ATOM 752 N N . PHE A 1 97 ? -2.631 -3.421 8.332 1.00 94.25 97 PHE A N 1
ATOM 753 C CA . PHE A 1 97 ? -2.086 -2.077 8.210 1.00 94.25 97 PHE A CA 1
ATOM 754 C C . PHE A 1 97 ? -3.055 -1.142 7.491 1.00 94.25 97 PHE A C 1
ATOM 756 O O . PHE A 1 97 ? -4.061 -1.554 6.914 1.00 94.25 97 PHE A O 1
ATOM 763 N N . VAL A 1 98 ? -2.769 0.150 7.573 1.00 95.12 98 VAL A N 1
ATOM 764 C CA . VAL A 1 98 ? -3.578 1.214 6.990 1.00 95.12 98 VAL A CA 1
ATOM 765 C C . VAL A 1 98 ? -2.670 2.219 6.304 1.00 95.12 98 VAL A C 1
ATOM 767 O O . VAL A 1 98 ? -1.643 2.606 6.858 1.00 95.12 98 VAL A O 1
ATOM 770 N N . ILE A 1 99 ? -3.074 2.656 5.116 1.00 95.69 99 ILE A N 1
ATOM 771 C CA . ILE A 1 99 ? -2.550 3.867 4.495 1.00 95.69 99 ILE A CA 1
ATOM 772 C C . ILE A 1 99 ? -3.467 5.002 4.927 1.00 95.69 99 ILE A C 1
ATOM 774 O O . ILE A 1 99 ? -4.642 5.046 4.550 1.00 95.69 99 ILE A O 1
ATOM 778 N N . LYS A 1 100 ? -2.949 5.863 5.801 1.00 95.12 100 LYS A N 1
ATOM 779 C CA . LYS A 1 100 ? -3.676 7.005 6.342 1.00 95.12 100 LYS A CA 1
ATOM 780 C C . LYS A 1 100 ? -3.380 8.248 5.531 1.00 95.12 100 LYS A C 1
ATOM 782 O O . LYS A 1 100 ? -2.218 8.537 5.287 1.00 95.12 100 LYS A O 1
ATOM 787 N N . PHE A 1 101 ? -4.423 9.004 5.231 1.00 95.12 101 PHE A N 1
ATOM 788 C CA . PHE A 1 101 ? -4.367 10.358 4.698 1.00 95.12 101 PHE A CA 1
ATOM 789 C C . PHE A 1 101 ? -4.754 11.302 5.844 1.00 95.12 101 PHE A C 1
ATOM 791 O O . PHE A 1 101 ? -5.939 11.411 6.166 1.00 95.12 101 PHE A O 1
ATOM 798 N N . PRO A 1 102 ? -3.787 11.915 6.553 1.00 92.44 102 PRO A N 1
ATOM 799 C CA . PRO A 1 102 ? -4.076 12.697 7.756 1.00 92.44 102 PRO A CA 1
ATOM 800 C C . PRO A 1 102 ? -4.993 13.896 7.493 1.00 92.44 102 PRO A C 1
ATOM 802 O O . PRO A 1 102 ? -5.828 14.216 8.337 1.00 92.44 102 PRO A O 1
ATOM 805 N N . GLU A 1 103 ? -4.848 14.526 6.326 1.00 93.44 103 GLU A N 1
ATOM 806 C CA . GLU A 1 103 ? -5.654 15.680 5.913 1.00 93.44 103 GLU A CA 1
ATOM 807 C C . GLU A 1 103 ? -7.050 15.283 5.414 1.00 93.44 103 GLU A C 1
ATOM 809 O O . GLU A 1 103 ? -7.996 16.056 5.559 1.00 93.44 103 GLU A O 1
ATOM 814 N N . ASP A 1 104 ? -7.206 14.062 4.893 1.00 92.94 104 ASP A N 1
ATOM 815 C CA . ASP A 1 104 ? -8.489 13.526 4.433 1.00 92.94 104 ASP A CA 1
ATOM 816 C C . ASP A 1 104 ? -8.704 12.075 4.900 1.00 92.94 104 ASP A C 1
ATOM 818 O O . ASP A 1 104 ? -8.518 11.116 4.142 1.00 92.94 104 ASP A O 1
ATOM 822 N N . PRO A 1 105 ? -9.166 11.881 6.148 1.00 90.75 105 PRO A N 1
ATOM 823 C CA . PRO A 1 105 ? -9.384 10.552 6.706 1.00 90.75 105 PRO A CA 1
ATOM 824 C C . PRO A 1 105 ? -10.409 9.699 5.946 1.00 90.75 105 PRO A C 1
ATOM 826 O O . PRO A 1 105 ? -10.460 8.487 6.167 1.00 90.75 105 PRO A O 1
ATOM 829 N N . SER A 1 106 ? -11.238 10.295 5.079 1.00 89.50 106 SER A N 1
ATOM 830 C CA . SER A 1 106 ? -12.210 9.553 4.267 1.00 89.50 106 SER A CA 1
ATOM 831 C C . SER A 1 106 ? -11.542 8.710 3.175 1.00 89.50 106 SER A C 1
ATOM 833 O O . SER A 1 106 ? -12.107 7.704 2.748 1.00 89.50 106 SER A O 1
ATOM 835 N N . ARG A 1 107 ? -10.306 9.063 2.794 1.00 91.06 107 ARG A N 1
ATOM 836 C CA . ARG A 1 107 ? -9.468 8.335 1.829 1.00 91.06 107 ARG A CA 1
ATOM 837 C C . ARG A 1 107 ? -8.646 7.209 2.455 1.00 91.06 107 ARG A C 1
ATOM 839 O O . ARG A 1 107 ? -7.930 6.516 1.737 1.00 91.06 107 ARG A O 1
ATOM 846 N N . ASN A 1 108 ? -8.722 7.016 3.774 1.00 93.19 108 ASN A N 1
ATOM 847 C CA . ASN A 1 108 ? -7.967 5.969 4.461 1.00 93.19 108 ASN A CA 1
ATOM 848 C C . ASN A 1 108 ? -8.275 4.586 3.878 1.00 93.19 108 ASN A C 1
ATOM 850 O O . ASN A 1 108 ? -9.435 4.185 3.775 1.00 93.19 108 ASN A O 1
ATOM 854 N N . MET A 1 109 ? -7.224 3.828 3.575 1.00 93.88 109 MET A N 1
ATOM 855 C CA . MET A 1 109 ? -7.341 2.483 3.019 1.00 93.88 109 MET A CA 1
ATOM 856 C C . MET A 1 109 ? -6.786 1.457 3.999 1.00 93.88 109 MET A C 1
ATOM 858 O O . MET A 1 109 ? -5.655 1.583 4.466 1.00 93.88 109 MET A O 1
ATOM 862 N N . PHE A 1 110 ? -7.577 0.431 4.298 1.00 94.56 110 PHE A N 1
ATOM 863 C CA . PHE A 1 110 ? -7.208 -0.636 5.221 1.00 94.56 110 PHE A CA 1
ATOM 864 C C . PHE A 1 110 ? -6.838 -1.896 4.446 1.00 94.56 110 PHE A C 1
ATOM 866 O O . PHE A 1 110 ? -7.498 -2.248 3.466 1.00 94.56 110 PHE A O 1
ATOM 873 N N . PHE A 1 111 ? -5.803 -2.588 4.908 1.00 94.88 111 PHE A N 1
ATOM 874 C CA . PHE A 1 111 ? -5.253 -3.755 4.237 1.00 94.88 111 PHE A CA 1
ATOM 875 C C . PHE A 1 111 ? -4.858 -4.841 5.230 1.00 94.88 111 PHE A C 1
ATOM 877 O O . PHE A 1 111 ? -4.496 -4.568 6.377 1.00 94.88 111 PHE A O 1
ATOM 884 N N . TRP A 1 112 ? -4.882 -6.083 4.761 1.00 92.81 112 TRP A N 1
ATOM 885 C CA . TRP A 1 112 ? -4.295 -7.222 5.453 1.00 92.81 112 TRP A CA 1
ATOM 886 C C . TRP A 1 112 ? -3.227 -7.877 4.577 1.00 92.81 112 TRP A C 1
ATOM 888 O O . TRP A 1 112 ? -3.392 -8.027 3.365 1.00 92.81 112 TRP A O 1
ATOM 898 N N . SER A 1 113 ? -2.110 -8.243 5.192 1.00 91.38 113 SER A N 1
ATOM 899 C CA . SER A 1 113 ? -0.955 -8.852 4.548 1.00 91.38 113 SER A CA 1
ATOM 900 C C . SER A 1 113 ? -1.313 -10.235 4.015 1.00 91.38 113 SER A C 1
ATOM 902 O O . SER A 1 113 ? -1.828 -11.082 4.740 1.00 91.38 113 SER A O 1
ATOM 904 N N . GLN A 1 114 ? -0.993 -10.465 2.745 1.00 89.75 114 GLN A N 1
ATOM 905 C CA . GLN A 1 114 ? -1.081 -11.767 2.080 1.00 89.75 114 GLN A CA 1
ATOM 906 C C . GLN A 1 114 ? 0.313 -12.309 1.734 1.00 89.75 114 GLN A C 1
ATOM 908 O O . GLN A 1 114 ? 0.445 -13.126 0.814 1.00 89.75 114 GLN A O 1
ATOM 913 N N . ARG A 1 115 ? 1.350 -11.809 2.421 1.00 83.31 115 ARG A N 1
ATOM 914 C CA . ARG A 1 115 ? 2.716 -12.323 2.308 1.00 83.31 115 ARG A CA 1
ATOM 915 C C . ARG A 1 115 ? 2.750 -13.755 2.833 1.00 83.31 115 ARG A C 1
ATOM 917 O O . ARG A 1 115 ? 2.222 -14.045 3.906 1.00 83.31 115 ARG A O 1
ATOM 924 N N . SER A 1 116 ? 3.352 -14.649 2.061 1.00 82.00 116 SER A N 1
ATOM 925 C CA . SER A 1 116 ? 3.733 -15.972 2.555 1.00 82.00 116 SER A CA 1
ATOM 926 C C . SER A 1 116 ? 4.850 -15.851 3.596 1.00 82.00 116 SER A C 1
ATOM 928 O O . SER A 1 116 ? 5.519 -14.821 3.683 1.00 82.00 116 SER A O 1
ATOM 930 N N . VAL A 1 117 ? 5.053 -16.900 4.397 1.00 76.94 117 VAL A N 1
ATOM 931 C CA . VAL A 1 117 ? 6.105 -16.920 5.428 1.00 76.94 117 VAL A CA 1
ATOM 932 C C . VAL A 1 117 ? 7.482 -16.686 4.794 1.00 76.94 117 VAL A C 1
ATOM 934 O O . VAL A 1 117 ? 8.221 -15.823 5.253 1.00 76.94 117 VAL A O 1
ATOM 937 N N . ASP A 1 118 ? 7.765 -17.342 3.666 1.00 76.44 118 ASP A N 1
ATOM 938 C CA . ASP A 1 118 ? 9.005 -17.158 2.905 1.00 76.44 118 ASP A CA 1
ATOM 939 C C . ASP A 1 118 ? 9.186 -15.730 2.358 1.00 76.44 118 ASP A C 1
ATOM 941 O O . ASP A 1 118 ? 10.310 -15.242 2.234 1.00 76.44 118 ASP A O 1
ATOM 945 N N . GLU A 1 119 ? 8.096 -15.052 1.978 1.00 73.69 119 GLU A N 1
ATOM 946 C CA . GLU A 1 119 ? 8.138 -13.652 1.532 1.00 73.69 119 GLU A CA 1
ATOM 947 C C . GLU A 1 119 ? 8.382 -12.713 2.715 1.00 73.69 119 GLU A C 1
ATOM 949 O O . GLU A 1 119 ? 9.187 -11.794 2.605 1.00 73.69 119 GLU A O 1
ATOM 954 N N . ALA A 1 120 ? 7.753 -12.963 3.863 1.00 74.81 120 ALA A N 1
ATOM 955 C CA . ALA A 1 120 ? 7.981 -12.171 5.067 1.00 74.81 120 ALA A CA 1
ATOM 956 C C . ALA A 1 120 ? 9.445 -12.251 5.538 1.00 74.81 120 ALA A C 1
ATOM 958 O O . ALA A 1 120 ? 10.020 -11.232 5.907 1.00 74.81 120 ALA A O 1
ATOM 959 N N . GLU A 1 121 ? 10.085 -13.421 5.451 1.00 74.06 121 GLU A N 1
ATOM 960 C CA . GLU A 1 121 ? 11.507 -13.571 5.796 1.00 74.06 121 GLU A CA 1
ATOM 961 C C . GLU A 1 121 ? 12.451 -12.843 4.822 1.00 74.06 121 GLU A C 1
ATOM 963 O O . GLU A 1 121 ? 13.507 -12.363 5.231 1.00 74.06 121 GLU A O 1
ATOM 968 N N . LYS A 1 122 ? 12.081 -12.728 3.539 1.00 73.81 122 LYS A N 1
ATOM 969 C CA . LYS A 1 122 ? 12.900 -12.061 2.507 1.00 73.81 122 LYS A CA 1
ATOM 970 C C . LYS A 1 122 ? 12.712 -10.550 2.459 1.00 73.81 122 LYS A C 1
ATOM 972 O O . LYS A 1 122 ? 13.664 -9.820 2.197 1.00 73.81 122 LYS A O 1
ATOM 977 N N . GLU A 1 123 ? 11.478 -10.088 2.624 1.00 71.38 123 GLU A N 1
ATOM 978 C CA . GLU A 1 123 ? 11.122 -8.668 2.520 1.00 71.38 123 GLU A CA 1
ATOM 979 C C . GLU A 1 123 ? 11.379 -7.912 3.829 1.00 71.38 123 GLU A C 1
ATOM 981 O O . GLU A 1 123 ? 11.503 -6.687 3.828 1.00 71.38 123 GLU A O 1
ATOM 986 N N . GLY A 1 124 ? 11.551 -8.655 4.922 1.00 78.12 124 GLY A N 1
ATOM 987 C CA . GLY A 1 124 ? 11.864 -8.124 6.234 1.00 78.12 124 GLY A CA 1
ATOM 988 C C . GLY A 1 124 ? 10.637 -8.007 7.127 1.00 78.12 124 GLY A C 1
ATOM 989 O O . GLY A 1 124 ? 9.496 -8.326 6.760 1.00 78.12 124 GLY A O 1
ATOM 990 N N . SER A 1 125 ? 10.917 -7.540 8.337 1.00 84.94 125 SER A N 1
ATOM 991 C CA . SER A 1 125 ? 9.937 -7.323 9.395 1.00 84.94 125 SER A CA 1
ATOM 992 C C . SER A 1 125 ? 8.816 -6.362 8.975 1.00 84.94 125 SER A C 1
ATOM 994 O O . SER A 1 125 ? 8.911 -5.634 7.985 1.00 84.94 125 SER A O 1
ATOM 996 N N . ASP A 1 126 ? 7.723 -6.357 9.737 1.00 85.00 126 ASP A N 1
ATOM 997 C CA . ASP A 1 126 ? 6.632 -5.404 9.529 1.00 85.00 126 ASP A CA 1
ATOM 998 C C . ASP A 1 126 ? 7.144 -3.948 9.602 1.00 85.00 126 ASP A C 1
ATOM 1000 O O . ASP A 1 126 ? 6.822 -3.153 8.725 1.00 85.00 126 ASP A O 1
ATOM 1004 N N . ASP A 1 127 ? 8.032 -3.605 10.541 1.00 86.69 127 ASP A N 1
ATOM 1005 C CA . ASP A 1 127 ? 8.626 -2.261 10.638 1.00 86.69 127 ASP A CA 1
ATOM 1006 C C . ASP A 1 127 ? 9.432 -1.849 9.392 1.00 86.69 127 ASP A C 1
ATOM 1008 O O . ASP A 1 127 ? 9.314 -0.713 8.925 1.00 86.69 127 ASP A O 1
ATOM 1012 N N . GLU A 1 128 ? 10.210 -2.767 8.809 1.00 88.94 128 GLU A N 1
ATOM 1013 C CA . GLU A 1 128 ? 10.929 -2.516 7.551 1.00 88.94 128 GLU A CA 1
ATOM 1014 C C . GLU A 1 128 ? 9.957 -2.287 6.392 1.00 88.94 128 GLU A C 1
ATOM 1016 O O . GLU A 1 128 ? 10.136 -1.349 5.615 1.00 88.94 128 GLU A O 1
ATOM 1021 N N . LEU A 1 129 ? 8.886 -3.084 6.313 1.00 89.06 129 LEU A N 1
ATOM 1022 C CA . LEU A 1 129 ? 7.850 -2.893 5.304 1.00 89.06 129 LEU A CA 1
ATOM 1023 C C . LEU A 1 129 ? 7.163 -1.530 5.461 1.00 89.06 129 LEU A C 1
ATOM 1025 O O . LEU A 1 129 ? 6.906 -0.860 4.462 1.00 89.06 129 LEU A O 1
ATOM 1029 N N . ALA A 1 130 ? 6.873 -1.095 6.692 1.00 91.50 130 ALA A N 1
ATOM 1030 C CA . ALA A 1 130 ? 6.325 0.239 6.931 1.00 91.50 130 ALA A CA 1
ATOM 1031 C C . ALA A 1 130 ? 7.285 1.331 6.455 1.00 91.50 130 ALA A C 1
ATOM 1033 O O . ALA A 1 130 ? 6.847 2.278 5.804 1.00 91.50 130 ALA A O 1
ATOM 1034 N N . ALA A 1 131 ? 8.579 1.210 6.759 1.00 92.19 131 ALA A N 1
ATOM 1035 C CA . ALA A 1 131 ? 9.582 2.169 6.311 1.00 92.19 131 ALA A CA 1
ATOM 1036 C C . ALA A 1 131 ? 9.670 2.221 4.776 1.00 92.19 131 ALA A C 1
ATOM 1038 O O . ALA A 1 131 ? 9.647 3.308 4.200 1.00 92.19 131 ALA A O 1
ATOM 1039 N N . ASP A 1 132 ? 9.681 1.062 4.115 1.00 92.06 132 ASP A N 1
ATOM 1040 C CA . ASP A 1 132 ? 9.745 0.951 2.657 1.00 92.06 132 ASP A CA 1
ATOM 1041 C C . ASP A 1 132 ? 8.499 1.529 1.972 1.00 92.06 132 ASP A C 1
ATOM 1043 O O . ASP A 1 132 ? 8.610 2.307 1.022 1.00 92.06 132 ASP A O 1
ATOM 1047 N N . VAL A 1 133 ? 7.300 1.214 2.473 1.00 92.88 133 VAL A N 1
ATOM 1048 C CA . VAL A 1 133 ? 6.054 1.794 1.949 1.00 92.88 133 VAL A CA 1
ATOM 1049 C C . VAL A 1 133 ? 6.050 3.308 2.153 1.00 92.88 133 VAL A C 1
ATOM 1051 O O . VAL A 1 133 ? 5.724 4.036 1.221 1.00 92.88 133 VAL A O 1
ATOM 1054 N N . ASN A 1 134 ? 6.442 3.801 3.330 1.00 94.00 134 ASN A N 1
ATOM 1055 C CA . ASN A 1 134 ? 6.491 5.238 3.601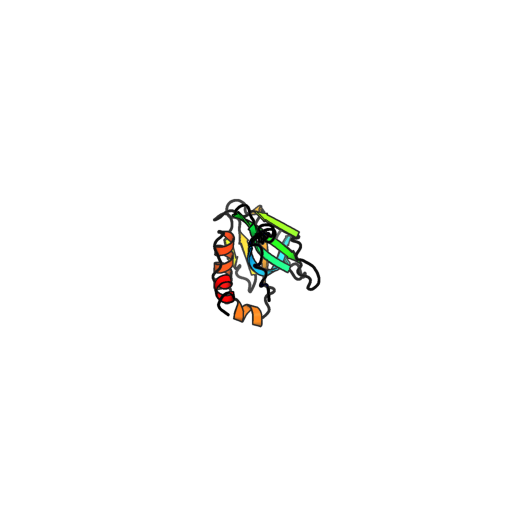 1.00 94.00 134 ASN A CA 1
ATOM 1056 C C . ASN A 1 134 ? 7.506 5.972 2.712 1.00 94.00 134 ASN A C 1
ATOM 1058 O O . ASN A 1 134 ? 7.185 7.041 2.199 1.00 94.00 134 ASN A O 1
ATOM 1062 N N . ALA A 1 135 ? 8.687 5.404 2.461 1.00 92.44 135 ALA A N 1
ATOM 1063 C CA . ALA A 1 135 ? 9.646 5.968 1.509 1.00 92.44 135 ALA A CA 1
ATOM 1064 C C . ALA A 1 135 ? 9.038 6.055 0.097 1.00 92.44 135 ALA A C 1
ATOM 1066 O O . ALA A 1 135 ? 9.060 7.110 -0.537 1.00 92.44 135 ALA A O 1
ATOM 1067 N N . ALA A 1 136 ? 8.398 4.975 -0.361 1.00 91.56 136 ALA A N 1
ATOM 1068 C CA . ALA A 1 136 ? 7.757 4.936 -1.672 1.00 91.56 136 ALA A CA 1
ATOM 1069 C C . ALA A 1 136 ? 6.574 5.919 -1.795 1.00 91.56 136 ALA A C 1
ATOM 1071 O O . ALA A 1 136 ? 6.437 6.565 -2.832 1.00 91.56 136 ALA A O 1
ATOM 1072 N N . LEU A 1 137 ? 5.759 6.100 -0.745 1.00 92.38 137 LEU A N 1
ATOM 1073 C CA . LEU A 1 137 ? 4.696 7.121 -0.698 1.00 92.38 137 LEU A CA 1
ATOM 1074 C C . LEU A 1 137 ? 5.262 8.541 -0.842 1.00 92.38 137 LEU A C 1
ATOM 1076 O O . LEU A 1 137 ? 4.658 9.381 -1.504 1.00 92.38 137 LEU A O 1
ATOM 1080 N N . ASN A 1 138 ? 6.452 8.788 -0.291 1.00 90.75 138 ASN A N 1
ATOM 1081 C CA . ASN A 1 138 ? 7.170 10.054 -0.441 1.00 90.75 138 ASN A CA 1
ATOM 1082 C C . ASN A 1 138 ? 7.918 10.188 -1.782 1.00 90.75 138 ASN A C 1
ATOM 1084 O O . ASN A 1 138 ? 8.572 11.200 -2.032 1.00 90.75 138 ASN A O 1
ATOM 1088 N N . GLY A 1 139 ? 7.794 9.202 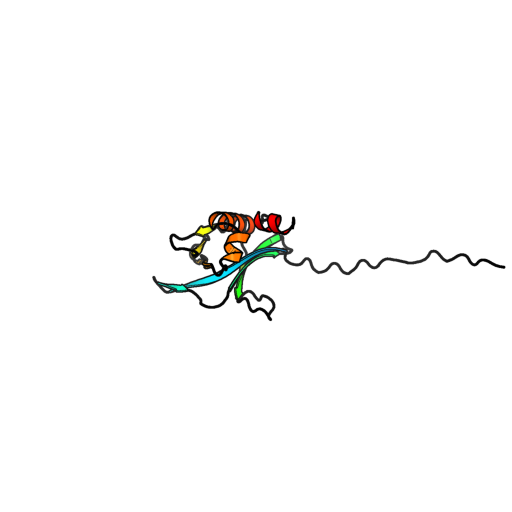-2.679 1.00 83.38 139 GLY A N 1
ATOM 1089 C CA . GLY A 1 139 ? 8.441 9.195 -3.992 1.00 83.38 139 GLY A CA 1
ATOM 1090 C C . GLY A 1 139 ? 9.942 8.894 -3.945 1.00 83.38 139 GLY A C 1
ATOM 1091 O O . GLY A 1 139 ? 10.640 9.153 -4.936 1.00 83.38 139 GLY A O 1
ATOM 1092 N N . GLU A 1 140 ? 10.422 8.367 -2.817 1.00 87.00 140 GLU A N 1
ATOM 1093 C CA . GLU A 1 140 ? 11.785 7.896 -2.589 1.00 87.00 140 GLU A CA 1
ATOM 1094 C C . GLU A 1 140 ? 11.905 6.400 -2.922 1.00 87.00 140 GLU A C 1
ATOM 1096 O O . GLU A 1 140 ? 10.920 5.661 -2.969 1.00 87.00 140 GLU A O 1
ATOM 1101 N N . ALA A 1 141 ? 13.129 5.939 -3.187 1.00 82.06 141 ALA A N 1
ATOM 1102 C CA . ALA A 1 141 ? 13.376 4.522 -3.430 1.00 82.06 141 ALA A CA 1
ATOM 1103 C C . ALA A 1 141 ? 13.337 3.746 -2.098 1.00 82.06 141 ALA A C 1
ATOM 1105 O O . ALA A 1 141 ? 14.104 4.087 -1.193 1.00 82.06 141 ALA A O 1
ATOM 1106 N N . PRO A 1 142 ? 12.500 2.700 -1.962 1.00 82.88 142 PRO A N 1
ATOM 1107 C CA . PRO A 1 142 ? 12.498 1.872 -0.761 1.00 82.88 142 PRO A CA 1
ATOM 1108 C C . PRO A 1 142 ? 13.817 1.098 -0.630 1.00 82.88 142 PRO A C 1
ATOM 1110 O O . PRO A 1 142 ? 14.404 0.658 -1.624 1.00 82.88 142 PRO A O 1
ATOM 1113 N N . ALA A 1 143 ? 14.264 0.868 0.602 1.00 79.00 143 ALA A N 1
ATOM 1114 C CA . ALA A 1 143 ? 15.445 0.068 0.906 1.00 79.00 143 ALA A CA 1
ATOM 1115 C C . ALA A 1 143 ? 15.309 -1.372 0.381 1.00 79.00 143 ALA A C 1
ATOM 1117 O O . ALA A 1 143 ? 16.292 -1.966 -0.068 1.00 79.00 143 ALA A O 1
ATOM 1118 N N . PHE A 1 144 ? 14.097 -1.937 0.358 1.00 70.19 144 PHE A N 1
ATOM 1119 C CA . PHE A 1 144 ? 13.848 -3.226 -0.295 1.00 70.19 144 PHE A CA 1
ATOM 1120 C C . PHE A 1 144 ? 14.166 -3.249 -1.798 1.00 70.19 144 PHE A C 1
ATOM 1122 O O . PHE A 1 144 ? 14.707 -4.243 -2.285 1.00 70.19 144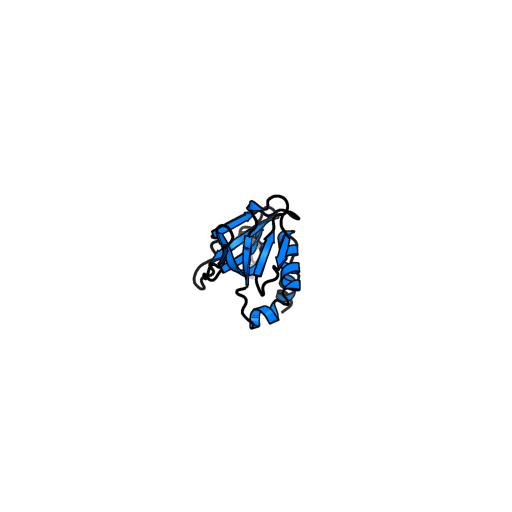 PHE A O 1
ATOM 1129 N N . ALA A 1 145 ? 13.898 -2.169 -2.541 1.00 60.06 145 ALA A N 1
ATOM 1130 C CA . ALA A 1 145 ? 14.252 -2.115 -3.962 1.00 60.06 145 ALA A CA 1
ATOM 1131 C C . ALA A 1 145 ? 15.776 -2.171 -4.159 1.00 60.06 145 ALA A C 1
ATOM 1133 O O . ALA A 1 145 ? 16.254 -2.876 -5.048 1.00 60.06 145 ALA A O 1
ATOM 1134 N N . THR A 1 146 ? 16.539 -1.521 -3.274 1.00 58.12 146 THR A N 1
ATOM 1135 C CA . THR A 1 146 ? 18.007 -1.621 -3.244 1.00 58.12 146 THR A CA 1
ATOM 1136 C C . THR A 1 146 ? 18.474 -3.050 -2.952 1.00 58.12 146 THR A C 1
ATOM 1138 O O . THR A 1 146 ? 19.401 -3.525 -3.602 1.00 58.12 146 THR A O 1
ATOM 1141 N N . ARG A 1 147 ? 17.799 -3.782 -2.050 1.00 58.75 147 ARG A N 1
ATOM 1142 C CA . ARG A 1 147 ? 18.135 -5.183 -1.717 1.00 58.75 147 ARG A CA 1
ATOM 1143 C C . ARG A 1 147 ? 17.959 -6.156 -2.893 1.00 58.75 147 ARG A C 1
ATOM 1145 O O . ARG A 1 147 ? 18.690 -7.136 -2.969 1.00 58.75 147 ARG A O 1
ATOM 1152 N N . ARG A 1 148 ? 17.023 -5.905 -3.819 1.00 51.72 148 ARG A N 1
ATOM 1153 C CA . ARG A 1 148 ? 16.834 -6.746 -5.024 1.00 51.72 148 ARG A CA 1
ATOM 1154 C C . ARG A 1 148 ? 17.805 -6.435 -6.167 1.00 51.72 148 ARG A C 1
ATOM 1156 O O . ARG A 1 148 ? 17.935 -7.261 -7.061 1.00 51.72 148 ARG A O 1
ATOM 1163 N N . GLY A 1 149 ? 18.435 -5.259 -6.176 1.00 43.97 149 GLY A N 1
ATOM 1164 C CA . GLY A 1 149 ? 19.349 -4.843 -7.247 1.00 43.97 149 GLY A CA 1
ATOM 1165 C C . GLY A 1 149 ? 20.772 -5.399 -7.132 1.00 43.97 149 GLY A C 1
ATOM 1166 O O . GLY A 1 149 ? 21.515 -5.327 -8.107 1.00 43.97 149 GLY A O 1
ATOM 1167 N N . ASP A 1 150 ? 21.139 -5.942 -5.969 1.00 36.53 150 ASP A N 1
ATOM 1168 C CA . ASP A 1 150 ? 22.500 -6.402 -5.639 1.00 36.53 150 ASP A CA 1
ATOM 1169 C C . ASP A 1 150 ? 22.644 -7.942 -5.621 1.00 36.53 150 ASP A C 1
ATOM 1171 O O . ASP A 1 150 ? 23.657 -8.465 -5.164 1.00 36.53 150 ASP A O 1
ATOM 1175 N N . ALA A 1 151 ? 21.634 -8.681 -6.105 1.00 31.67 151 ALA A N 1
ATOM 1176 C CA . ALA A 1 151 ? 21.597 -10.151 -6.116 1.00 31.67 151 ALA A CA 1
ATOM 1177 C C . ALA A 1 151 ? 21.645 -10.745 -7.532 1.00 31.67 151 ALA A C 1
ATOM 1179 O O . ALA A 1 151 ? 20.895 -10.259 -8.411 1.00 31.67 151 ALA A O 1
#

InterPro domains:
  IPR006773 Proteasomal ubiquitin receptor Rpn13/ADRM1 [PTHR12225] (25-140)
  IPR038633 Proteasomal ubiquitin receptor Rpn13/ADRM1, Pru domain superfamily [G3DSA:2.30.29.70] (22-141)
  IPR044868 Rpn13/ADRM1, Pru domain [PF04683] (27-122)
  IPR044868 Rpn13/ADRM1, Pru domain [PS51917] (21-140)

Radius of gyration: 21.85 Å; chains: 1; bounding box: 65×33×76 Å

Sequence (151 aa):
TTRRAPDPRLTRRRSPPSLPLASAVLLDVPCGRIDVQGKTMVPDERRGKLRLCKDTDGLTHLQWGTRAPDMPFAPETDLLVFPQEAEMKFIPKPGVFVIKFPEDPSRNMFFWSQRSVDEAEKEGSDDELAADVNAALNGEAPAFATRRGDA

Secondary structure (DSSP, 8-state):
---PPPP-------PPP------EEEEEEEEEEEEEETTEEEE--S-EEEEEEE-TTSPEEEEEEE--TTS----SEEEEE-TTT-EEEE-SSTTEEEEE-SS-GGG-EEEEE---HHHHHHH--HHHHHHHHHHHHTTPPPHHHHHHHT-

Foldseek 3Di:
DDDDDDDPDDPPPPDPPPDPPAWAWQDKFFKWWWDCDPPDTRTDPAGKIWIWTQDPVRWIWTFIDGDDPPDDDDGPDIDTAEAPQWAKDDDPDPQKIWTARPVDRVPIIIIGGPDDPVRCVLCDDPVLVRQSVNCSSNSHRRVSVVVVVVD

Organism: Micromonas pusilla (NCBI:txid38833)

pLDDT: mean 81.29, std 16.02, range [31.67, 95.69]